Protein AF-A0A2S8FQ54-F1 (afdb_monomer_lite)

Radius of gyration: 28.98 Å; chains: 1; bounding box: 75×58×71 Å

Foldseek 3Di:
DDDDPDPDDDDLVVDVLSVLLVVLVVVLVCCVVCVVVVLVVLLVVQQVVVVVVVVVVCVVCVVDDDDDPDPPPRADSVRRVDDCVVVNVVSVVSNVVSVVVSCVVPPPDDDDPPPPPPPDD

Organism: NCBI:txid124

Structure (mmCIF, N/CA/C/O backbone):
data_AF-A0A2S8FQ54-F1
#
_entry.id   AF-A0A2S8FQ54-F1
#
loop_
_atom_site.group_PDB
_atom_site.id
_atom_site.type_symbol
_atom_site.label_atom_id
_atom_site.label_alt_id
_atom_site.label_comp_id
_atom_site.label_asym_id
_atom_site.label_entity_id
_atom_site.label_seq_id
_atom_site.pdbx_PDB_ins_code
_atom_site.Cartn_x
_atom_site.Cartn_y
_atom_site.Cartn_z
_atom_site.occupancy
_atom_site.B_iso_or_equiv
_atom_site.auth_seq_id
_atom_site.auth_comp_id
_atom_site.auth_asym_id
_atom_site.auth_atom_id
_atom_site.pdbx_PDB_model_num
ATOM 1 N N . MET A 1 1 ? -23.986 24.926 43.288 1.00 46.81 1 MET A N 1
ATOM 2 C CA . MET A 1 1 ? -24.241 24.667 41.857 1.00 46.81 1 MET A CA 1
ATOM 3 C C . MET A 1 1 ? -23.073 23.847 41.333 1.00 46.81 1 MET A C 1
ATOM 5 O O . MET A 1 1 ? -22.022 24.407 41.058 1.00 46.81 1 MET A O 1
ATOM 9 N N . SER A 1 2 ? -23.195 22.523 41.333 1.00 58.00 2 SER A N 1
ATOM 10 C CA . SER A 1 2 ? -22.174 21.608 40.811 1.00 58.00 2 SER A CA 1
ATOM 11 C C . SER A 1 2 ? -22.356 21.503 39.299 1.00 58.00 2 SER A C 1
ATOM 13 O O . SER A 1 2 ? -23.365 20.984 38.832 1.00 58.00 2 SER A O 1
ATOM 15 N N . ALA A 1 3 ? -21.412 22.050 38.535 1.00 65.06 3 ALA A N 1
ATOM 16 C CA . ALA A 1 3 ? -21.377 21.867 37.093 1.00 65.06 3 ALA A CA 1
ATOM 17 C C . ALA A 1 3 ? -21.028 20.401 36.799 1.00 65.06 3 ALA A C 1
ATOM 19 O O . ALA A 1 3 ? -19.928 19.952 37.118 1.00 65.06 3 ALA A O 1
ATOM 20 N N . THR A 1 4 ? -21.968 19.648 36.229 1.00 69.62 4 THR A N 1
ATOM 21 C CA . THR A 1 4 ? -21.691 18.318 35.683 1.00 69.62 4 THR A CA 1
ATOM 22 C C . THR A 1 4 ? -20.692 18.487 34.536 1.00 69.62 4 THR A C 1
ATOM 24 O O . THR A 1 4 ? -21.006 19.215 33.589 1.00 69.62 4 THR A O 1
ATOM 27 N N . PRO A 1 5 ? -19.488 17.889 34.596 1.00 68.75 5 PRO A N 1
ATOM 28 C CA . PRO A 1 5 ? -18.544 17.991 33.495 1.00 68.75 5 PRO A CA 1
ATOM 29 C C . PRO A 1 5 ? -19.176 17.357 32.254 1.00 68.75 5 PRO A C 1
ATOM 31 O O . PRO A 1 5 ? -19.712 16.250 32.314 1.00 68.75 5 PRO A O 1
ATOM 34 N N . ALA A 1 6 ? -19.159 18.091 31.140 1.00 68.69 6 ALA A N 1
ATOM 35 C CA . ALA A 1 6 ? -19.625 17.581 29.859 1.00 68.69 6 ALA A CA 1
ATOM 36 C C . ALA A 1 6 ? -18.873 16.278 29.526 1.00 68.69 6 ALA A C 1
ATOM 38 O O . ALA A 1 6 ? -17.678 16.190 29.830 1.00 68.69 6 ALA A O 1
ATOM 39 N N . PRO A 1 7 ? -19.537 15.275 28.923 1.00 65.88 7 PRO A N 1
ATOM 40 C CA . PRO A 1 7 ? -18.888 14.019 28.576 1.00 65.88 7 PRO A CA 1
ATOM 41 C C . PRO A 1 7 ? -17.690 14.312 27.668 1.00 65.88 7 PRO A C 1
ATOM 43 O O . PRO A 1 7 ? -17.853 14.784 26.541 1.00 65.88 7 PRO A O 1
ATOM 46 N N . GLN A 1 8 ? -16.480 14.082 28.184 1.00 70.88 8 GLN A N 1
ATOM 47 C CA . GLN A 1 8 ? -15.256 14.215 27.406 1.00 70.88 8 GLN A CA 1
ATOM 48 C C . GLN A 1 8 ? -15.247 13.091 26.380 1.00 70.88 8 GLN A C 1
ATOM 50 O O . GLN A 1 8 ? -15.166 11.913 26.717 1.00 70.88 8 GLN A O 1
ATOM 55 N N . GLN A 1 9 ? -15.410 13.465 25.117 1.00 70.38 9 GLN A N 1
ATOM 56 C CA . GLN A 1 9 ? -15.330 12.526 24.016 1.00 70.38 9 GLN A CA 1
ATOM 57 C C . GLN A 1 9 ? -13.860 12.151 23.829 1.00 70.38 9 GLN A C 1
ATOM 59 O O . GLN A 1 9 ? -13.026 13.041 23.663 1.00 70.38 9 GLN A O 1
ATOM 64 N N . GLU A 1 10 ? -13.549 10.856 23.892 1.00 77.31 10 GLU A N 1
ATOM 65 C CA . GLU A 1 10 ? -12.174 10.376 23.741 1.00 77.31 10 GLU A CA 1
ATOM 66 C C . GLU A 1 10 ? -11.562 10.880 22.416 1.00 77.31 10 GLU A C 1
ATOM 68 O O . GLU A 1 10 ? -12.224 10.826 21.366 1.00 77.31 10 GLU A O 1
ATOM 73 N N . PRO A 1 11 ? -10.319 11.397 22.441 1.00 83.00 11 PRO A N 1
ATOM 74 C CA . PRO A 1 11 ? -9.603 11.813 21.244 1.00 83.00 11 PRO A CA 1
ATOM 75 C C . PRO A 1 11 ? -9.504 10.681 20.217 1.00 83.00 11 PRO A C 1
ATOM 77 O O . PRO A 1 11 ? -9.179 9.541 20.538 1.00 83.00 11 PRO A O 1
ATOM 80 N N . ILE A 1 12 ? -9.703 10.999 18.934 1.00 78.88 12 ILE A N 1
ATOM 81 C CA . ILE A 1 12 ? -9.599 10.011 17.843 1.00 78.88 12 ILE A CA 1
ATOM 82 C C . ILE A 1 12 ? -8.208 9.360 17.751 1.00 78.88 12 ILE A C 1
ATOM 84 O O . ILE A 1 12 ? -8.075 8.232 17.279 1.00 78.88 12 ILE A O 1
ATOM 88 N N . THR A 1 13 ? -7.184 10.066 18.229 1.00 87.12 13 THR A N 1
ATOM 89 C CA . THR A 1 13 ? -5.785 9.634 18.253 1.00 87.12 13 THR A CA 1
ATOM 90 C C . THR A 1 13 ? -5.511 8.498 19.235 1.00 87.12 13 THR A C 1
ATOM 92 O O . THR A 1 13 ? -4.490 7.828 19.082 1.00 87.12 13 THR A O 1
ATOM 95 N N . ASP A 1 14 ? -6.414 8.249 20.188 1.00 85.19 14 ASP A N 1
ATOM 96 C CA . ASP A 1 14 ? -6.261 7.188 21.194 1.00 85.19 14 ASP A CA 1
ATOM 97 C C . ASP A 1 14 ? -6.719 5.819 20.660 1.00 85.19 14 ASP A C 1
ATOM 99 O O . ASP A 1 14 ? -6.429 4.773 21.241 1.00 85.19 14 ASP A O 1
ATOM 103 N N . SER A 1 15 ? -7.390 5.792 19.501 1.00 84.25 15 SER A N 1
ATOM 104 C CA . SER A 1 15 ? -7.822 4.554 18.859 1.00 84.25 15 SER A CA 1
ATOM 105 C C . SER A 1 15 ? -6.692 3.932 18.024 1.00 84.25 15 SER A C 1
ATOM 107 O O . SER A 1 15 ? -6.251 4.536 17.041 1.00 84.25 15 SER A O 1
ATOM 109 N N . PRO A 1 16 ? -6.270 2.679 18.286 1.00 88.38 16 PRO A N 1
ATOM 110 C CA . PRO A 1 16 ? -5.274 1.998 17.449 1.00 88.38 16 PRO A CA 1
ATOM 111 C C . PRO A 1 16 ? -5.724 1.833 15.984 1.00 88.38 16 PRO A C 1
ATOM 113 O O . PRO A 1 16 ? -4.902 1.695 15.081 1.00 88.38 16 PRO A O 1
ATOM 116 N N . TRP A 1 17 ? -7.030 1.907 15.717 1.00 86.75 17 TRP A N 1
ATOM 117 C CA . TRP A 1 17 ? -7.615 1.780 14.376 1.00 86.75 17 TRP A CA 1
ATOM 118 C C . TRP A 1 17 ? -7.471 3.042 13.543 1.00 86.75 17 TRP A C 1
ATOM 120 O O . TRP A 1 17 ? -7.346 2.953 12.322 1.00 86.75 17 TRP A O 1
ATOM 130 N N . PHE A 1 18 ? -7.432 4.199 14.206 1.00 86.75 18 PHE A N 1
ATOM 131 C CA . PHE A 1 18 ? -7.077 5.454 13.561 1.00 86.75 18 PHE A CA 1
ATOM 132 C C . PHE A 1 18 ? -5.647 5.383 13.015 1.00 86.75 18 PHE A C 1
ATOM 134 O O . PHE A 1 18 ? -5.421 5.700 11.850 1.00 86.75 18 PHE A O 1
ATOM 141 N N . TRP A 1 19 ? -4.701 4.880 13.813 1.00 89.44 19 TRP A N 1
ATOM 142 C CA . TRP A 1 19 ? -3.310 4.718 13.387 1.00 89.44 19 TRP A CA 1
ATOM 143 C C . TRP A 1 19 ? -3.147 3.689 12.274 1.00 89.44 19 TRP A C 1
ATOM 145 O O . TRP A 1 19 ? -2.445 3.964 11.303 1.00 89.44 19 TRP A O 1
ATOM 155 N N . LEU A 1 20 ? -3.834 2.545 12.365 1.00 88.00 20 LEU A N 1
ATOM 156 C CA . LEU A 1 20 ? -3.846 1.554 11.287 1.00 88.00 20 LEU A CA 1
ATOM 157 C C . LEU A 1 20 ? -4.292 2.186 9.960 1.00 88.00 20 LEU A C 1
ATOM 159 O O . LEU A 1 20 ? -3.615 2.034 8.946 1.00 88.00 20 LEU A O 1
ATOM 163 N N . TYR A 1 21 ? -5.403 2.928 9.982 1.00 84.62 21 TYR A N 1
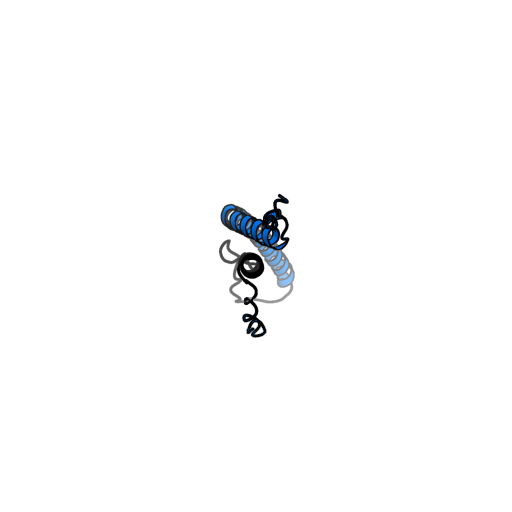ATOM 164 C CA . TYR A 1 21 ? -5.923 3.623 8.809 1.00 84.62 21 TYR A CA 1
ATOM 165 C C . TYR A 1 21 ? -4.948 4.686 8.289 1.00 84.62 21 TYR A C 1
ATOM 167 O O . TYR A 1 21 ? -4.665 4.719 7.090 1.00 84.62 21 TYR A O 1
ATOM 175 N N . LEU A 1 22 ? -4.406 5.526 9.176 1.00 90.50 22 LEU A N 1
ATOM 176 C CA . LEU A 1 22 ? -3.480 6.598 8.816 1.00 90.50 22 LEU A CA 1
ATOM 177 C C . LEU A 1 22 ? -2.227 6.035 8.139 1.00 90.50 22 LEU A C 1
ATOM 179 O O . LEU A 1 22 ? -1.920 6.416 7.012 1.00 90.50 22 LEU A O 1
ATOM 183 N N . PHE A 1 23 ? -1.545 5.082 8.780 1.00 92.50 23 PHE A N 1
ATOM 184 C CA . PHE A 1 23 ? -0.320 4.498 8.237 1.00 92.50 23 PHE A CA 1
ATOM 185 C C . PHE A 1 23 ? -0.569 3.711 6.954 1.00 92.50 23 PHE A C 1
ATOM 187 O O . PHE A 1 23 ? 0.209 3.851 6.011 1.00 92.50 23 PHE A O 1
ATOM 194 N N . ALA A 1 24 ? -1.650 2.929 6.873 1.00 90.56 24 ALA A N 1
ATOM 195 C CA . ALA A 1 24 ? -1.981 2.199 5.653 1.00 90.56 24 ALA A CA 1
ATOM 196 C C . ALA A 1 24 ? -2.283 3.159 4.489 1.00 90.56 24 ALA A C 1
ATOM 198 O O . ALA A 1 24 ? -1.807 2.943 3.376 1.00 90.56 24 ALA A O 1
ATOM 199 N N . THR A 1 25 ? -2.993 4.261 4.750 1.00 87.81 25 THR A N 1
ATOM 200 C CA . THR A 1 25 ? -3.289 5.285 3.736 1.00 87.81 25 THR A CA 1
ATOM 201 C C . THR A 1 25 ? -2.018 6.003 3.291 1.00 87.81 25 THR A C 1
ATOM 203 O O . THR A 1 25 ? -1.777 6.145 2.092 1.00 87.81 25 THR A O 1
ATOM 206 N N . THR A 1 26 ? -1.157 6.412 4.228 1.00 92.38 26 THR A N 1
ATOM 207 C CA . THR A 1 26 ? 0.130 7.039 3.898 1.00 92.38 26 THR A CA 1
ATOM 208 C C . THR A 1 26 ? 1.022 6.093 3.098 1.00 92.38 26 THR A C 1
ATOM 210 O O . THR A 1 26 ? 1.576 6.501 2.079 1.00 92.38 26 THR A O 1
ATOM 213 N N . ALA A 1 27 ? 1.132 4.826 3.503 1.00 88.44 27 ALA A N 1
ATOM 214 C CA . ALA A 1 27 ? 1.902 3.824 2.776 1.00 88.44 27 ALA A CA 1
ATOM 215 C C . ALA A 1 27 ? 1.349 3.598 1.360 1.00 88.44 27 ALA A C 1
ATOM 217 O O . ALA A 1 27 ? 2.128 3.488 0.415 1.00 88.44 27 ALA A O 1
ATOM 218 N N . LEU A 1 28 ? 0.022 3.605 1.190 1.00 87.19 28 LEU A N 1
ATOM 219 C CA . LEU A 1 28 ? -0.625 3.446 -0.112 1.00 87.19 28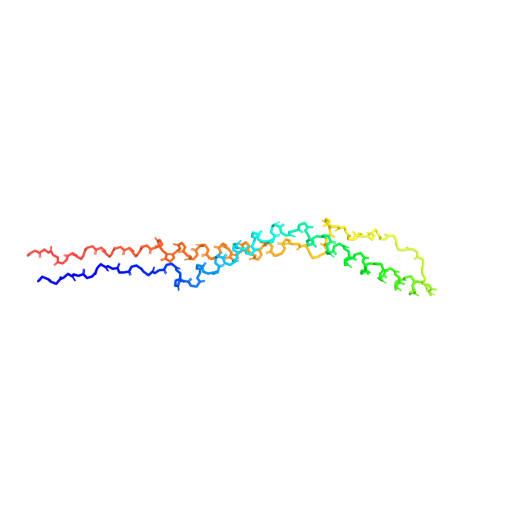 LEU A CA 1
ATOM 220 C C . LEU A 1 28 ? -0.309 4.630 -1.030 1.00 87.19 28 LEU A C 1
ATOM 222 O O . LEU A 1 28 ? 0.050 4.431 -2.189 1.00 87.19 28 LEU A O 1
ATOM 226 N N . ILE A 1 29 ? -0.378 5.854 -0.503 1.00 89.25 29 ILE A N 1
ATOM 227 C CA . ILE A 1 29 ? -0.024 7.071 -1.244 1.00 89.25 29 ILE A CA 1
ATOM 228 C C . ILE A 1 29 ? 1.445 7.027 -1.666 1.00 89.25 29 ILE A C 1
ATOM 230 O O . ILE A 1 29 ? 1.751 7.234 -2.839 1.00 89.25 29 ILE A O 1
ATOM 234 N N . LEU A 1 30 ? 2.354 6.723 -0.734 1.00 88.44 30 LEU A N 1
ATOM 235 C CA . LEU A 1 30 ? 3.780 6.619 -1.040 1.00 88.44 30 LEU A CA 1
ATOM 236 C C . LEU A 1 30 ? 4.031 5.552 -2.108 1.00 88.44 30 LEU A C 1
ATOM 238 O O . LEU A 1 30 ? 4.760 5.809 -3.059 1.00 88.44 30 LEU A O 1
ATOM 242 N N . LEU A 1 31 ? 3.386 4.392 -2.009 1.00 84.94 31 LEU A N 1
ATOM 243 C CA . LEU A 1 31 ? 3.520 3.336 -3.004 1.00 84.94 31 LEU A CA 1
ATOM 244 C C . LEU A 1 31 ? 3.091 3.800 -4.401 1.00 84.94 31 LEU A C 1
ATOM 246 O O . LEU A 1 31 ? 3.802 3.546 -5.367 1.00 84.94 31 LEU A O 1
ATOM 250 N N . VAL A 1 32 ? 1.964 4.508 -4.514 1.00 85.44 32 VAL A N 1
ATOM 251 C CA . VAL A 1 32 ? 1.489 5.059 -5.794 1.00 85.44 32 VAL A CA 1
ATOM 252 C C . VAL A 1 32 ? 2.477 6.083 -6.355 1.00 85.44 32 VAL A C 1
ATOM 254 O O . VAL A 1 32 ? 2.820 6.011 -7.534 1.00 85.44 32 VAL A O 1
ATOM 257 N N . VAL A 1 33 ? 2.973 6.998 -5.520 1.00 87.38 33 VAL A N 1
ATOM 258 C CA . VAL A 1 33 ? 3.918 8.047 -5.936 1.00 87.38 33 VAL A CA 1
ATOM 259 C C . VAL A 1 33 ? 5.267 7.457 -6.356 1.00 87.38 33 VAL A C 1
ATOM 261 O O . VAL A 1 33 ? 5.845 7.871 -7.360 1.00 87.38 33 VAL A O 1
ATOM 264 N N . PHE A 1 34 ? 5.777 6.479 -5.609 1.00 82.38 34 PHE A N 1
ATOM 265 C CA . PHE A 1 34 ? 7.089 5.882 -5.858 1.00 82.38 34 PHE A CA 1
ATOM 266 C C . PHE A 1 34 ? 7.063 4.706 -6.840 1.00 82.38 34 PHE A C 1
ATOM 268 O O . PHE A 1 34 ? 8.140 4.250 -7.229 1.00 82.38 34 PHE A O 1
ATOM 275 N N . ARG A 1 35 ? 5.884 4.260 -7.297 1.00 76.31 35 ARG A N 1
ATOM 276 C CA . ARG A 1 35 ? 5.712 3.122 -8.216 1.00 76.31 35 ARG A CA 1
ATOM 277 C C . ARG A 1 35 ? 6.675 3.171 -9.404 1.00 76.31 35 ARG A C 1
ATOM 279 O O . ARG A 1 35 ? 7.478 2.264 -9.577 1.00 76.31 35 ARG A O 1
ATOM 286 N N . SER A 1 36 ? 6.683 4.284 -10.143 1.00 70.62 36 SER A N 1
ATOM 287 C C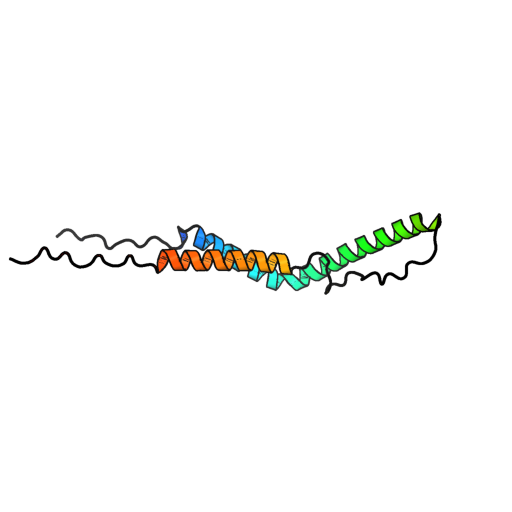A . SER A 1 36 ? 7.521 4.450 -11.344 1.00 70.62 36 SER A CA 1
ATOM 288 C C . SER A 1 36 ? 9.018 4.250 -11.067 1.00 70.62 36 SER A C 1
ATOM 290 O O . SER A 1 36 ? 9.740 3.696 -11.892 1.00 70.62 36 SER A O 1
ATOM 292 N N . LYS A 1 37 ? 9.500 4.653 -9.885 1.00 73.88 37 LYS A N 1
ATOM 293 C CA . LYS A 1 37 ? 10.910 4.502 -9.503 1.00 73.88 37 LYS A CA 1
ATOM 294 C C . LYS A 1 37 ? 11.250 3.065 -9.098 1.00 73.88 37 LYS A C 1
ATOM 296 O O . LYS A 1 37 ? 12.401 2.650 -9.246 1.00 73.88 37 LYS A O 1
ATOM 301 N N . LEU A 1 38 ? 10.281 2.336 -8.551 1.00 70.31 38 LEU A N 1
ATOM 302 C CA . LEU A 1 38 ? 10.459 0.959 -8.099 1.00 70.31 38 LEU A CA 1
ATOM 303 C C . LEU A 1 38 ? 10.354 -0.033 -9.268 1.00 70.31 38 LEU A C 1
ATOM 305 O O . LEU A 1 38 ? 11.149 -0.970 -9.312 1.00 70.31 38 LEU A O 1
ATOM 309 N N . ASP A 1 39 ? 9.493 0.240 -10.252 1.00 68.50 39 ASP A N 1
ATOM 310 C CA . ASP A 1 39 ? 9.347 -0.563 -11.479 1.00 68.50 39 ASP A CA 1
ATOM 311 C C . ASP A 1 39 ? 10.666 -0.659 -12.260 1.00 68.50 39 ASP A C 1
ATOM 313 O O . ASP A 1 39 ? 11.098 -1.747 -12.639 1.00 68.50 39 ASP A O 1
ATOM 317 N N . ILE A 1 40 ? 11.375 0.465 -12.419 1.00 70.69 40 ILE A N 1
ATOM 318 C CA . ILE A 1 40 ? 12.675 0.506 -13.114 1.00 70.69 40 ILE A CA 1
ATOM 319 C C . ILE A 1 40 ? 13.703 -0.397 -12.416 1.00 70.69 40 ILE A C 1
ATOM 321 O O . ILE A 1 40 ? 14.506 -1.061 -13.070 1.00 70.69 40 ILE A O 1
ATOM 325 N N . ARG A 1 41 ? 13.687 -0.433 -11.078 1.00 68.12 41 ARG A N 1
ATOM 326 C CA . ARG A 1 41 ? 14.644 -1.231 -10.299 1.00 68.12 41 ARG A CA 1
ATOM 327 C C . ARG A 1 41 ? 14.307 -2.715 -10.318 1.00 68.12 41 ARG A C 1
ATOM 329 O O . ARG A 1 41 ? 15.225 -3.522 -10.405 1.00 68.12 41 ARG A O 1
ATOM 336 N N . GLN A 1 42 ? 13.028 -3.073 -10.240 1.00 69.81 42 GLN A N 1
ATOM 337 C CA . GLN A 1 42 ? 12.611 -4.472 -10.329 1.00 69.81 42 GLN A CA 1
ATOM 338 C C . GLN A 1 42 ? 12.886 -5.052 -11.717 1.00 69.81 42 GLN A C 1
ATOM 340 O O . GLN A 1 42 ? 13.412 -6.157 -11.806 1.00 69.81 42 GLN A O 1
ATOM 345 N N . ALA A 1 43 ? 12.649 -4.281 -12.782 1.00 71.94 43 ALA A N 1
ATOM 346 C CA . ALA A 1 43 ? 12.942 -4.716 -14.144 1.00 71.94 43 ALA A CA 1
ATOM 347 C C . ALA A 1 43 ? 14.436 -5.014 -14.366 1.00 71.94 43 ALA A C 1
ATOM 349 O O . ALA A 1 43 ? 14.780 -6.012 -14.995 1.00 71.94 43 ALA A O 1
ATOM 350 N N . GLU A 1 44 ? 15.332 -4.185 -13.822 1.00 73.81 44 GLU A N 1
ATOM 351 C CA . GLU A 1 44 ? 16.777 -4.422 -13.926 1.00 73.81 44 GLU A CA 1
ATOM 352 C C . GLU A 1 44 ? 17.207 -5.684 -13.160 1.00 73.81 44 GLU A C 1
ATOM 354 O O . GLU A 1 44 ? 18.001 -6.477 -13.665 1.00 73.81 44 GLU A O 1
ATOM 359 N N . ILE A 1 45 ? 16.646 -5.909 -11.967 1.00 73.38 45 ILE A N 1
ATOM 360 C CA . ILE A 1 45 ? 16.932 -7.101 -11.157 1.00 73.38 45 ILE A CA 1
ATOM 361 C C . ILE A 1 45 ? 16.444 -8.366 -11.874 1.00 73.38 45 ILE A C 1
ATOM 363 O O . ILE A 1 45 ? 17.223 -9.303 -12.053 1.00 73.38 45 ILE A O 1
ATOM 367 N N . GLU A 1 46 ? 15.191 -8.397 -12.332 1.00 71.62 46 GLU A N 1
ATOM 368 C CA . GLU A 1 46 ? 14.633 -9.571 -13.016 1.00 71.62 46 GLU A CA 1
ATOM 369 C C . GLU A 1 46 ? 15.368 -9.873 -14.331 1.00 71.62 46 GLU A C 1
ATOM 371 O O . GLU A 1 46 ? 15.662 -11.036 -14.614 1.00 71.62 46 GLU A O 1
ATOM 376 N N . ARG A 1 47 ? 15.782 -8.842 -15.081 1.00 73.38 47 ARG A N 1
ATOM 377 C CA . ARG A 1 47 ? 16.600 -9.011 -16.291 1.00 73.38 47 ARG A CA 1
ATOM 378 C C . ARG A 1 47 ? 17.953 -9.660 -15.994 1.00 73.38 47 ARG A C 1
ATOM 380 O O . ARG A 1 47 ? 18.391 -10.540 -16.737 1.00 73.38 47 ARG A O 1
ATOM 387 N N . GLN A 1 48 ? 18.624 -9.242 -14.922 1.00 76.31 48 GLN A N 1
ATOM 388 C CA . GLN A 1 48 ? 19.904 -9.829 -14.517 1.00 76.31 48 GLN A CA 1
ATOM 389 C C . GLN A 1 48 ? 19.749 -11.276 -14.039 1.00 76.31 48 GLN A C 1
ATOM 391 O O . GLN A 1 48 ? 20.617 -12.104 -14.321 1.00 76.31 48 GLN A O 1
ATOM 396 N N . HIS A 1 49 ? 18.653 -11.598 -13.348 1.00 75.31 49 HIS A N 1
ATOM 397 C CA . HIS A 1 49 ? 18.344 -12.970 -12.952 1.00 75.31 49 HIS A CA 1
ATOM 398 C C . HIS A 1 49 ? 18.078 -13.866 -14.167 1.00 75.31 49 HIS A C 1
ATOM 400 O O . HIS A 1 49 ? 18.713 -14.913 -14.286 1.00 75.31 49 HIS A O 1
ATOM 406 N N . GLN A 1 50 ? 17.251 -13.421 -15.116 1.00 75.69 50 GLN A N 1
ATOM 407 C CA . GLN A 1 50 ? 16.967 -14.173 -16.344 1.00 75.69 50 GLN A CA 1
ATOM 408 C C . GLN A 1 50 ? 18.219 -14.395 -17.196 1.00 75.69 50 GLN A C 1
ATOM 410 O O . GLN A 1 50 ? 18.435 -15.491 -17.708 1.00 75.69 50 GLN A O 1
ATOM 415 N N . ALA A 1 51 ? 19.103 -13.398 -17.300 1.00 77.94 51 ALA A N 1
ATOM 416 C CA . ALA A 1 51 ? 20.375 -13.564 -18.003 1.00 77.94 51 ALA A CA 1
ATOM 417 C C . ALA A 1 51 ? 21.264 -14.656 -17.373 1.00 77.94 51 ALA A C 1
ATOM 419 O O . ALA A 1 51 ? 21.957 -15.376 -18.092 1.00 77.94 51 ALA A O 1
ATOM 420 N N . ARG A 1 52 ? 21.239 -14.801 -16.040 1.00 77.25 52 ARG A N 1
ATOM 421 C CA . ARG A 1 52 ? 21.984 -15.853 -15.329 1.00 77.25 52 ARG A CA 1
ATOM 422 C C . ARG A 1 52 ? 21.358 -17.230 -15.521 1.00 77.25 52 ARG A C 1
ATOM 424 O O . ARG A 1 52 ? 22.108 -18.172 -15.743 1.00 77.25 52 ARG A O 1
ATOM 431 N N . GLU A 1 53 ? 20.030 -17.333 -15.487 1.00 75.88 53 GLU A N 1
ATOM 432 C CA . GLU A 1 53 ? 19.319 -18.590 -15.766 1.00 75.88 53 GLU A CA 1
ATOM 433 C C . GLU A 1 53 ? 19.578 -19.085 -17.192 1.00 75.88 53 GLU A C 1
ATOM 435 O O . GLU A 1 53 ? 19.856 -20.264 -17.398 1.00 75.88 53 GLU A O 1
ATOM 440 N N . LEU A 1 54 ? 19.572 -18.185 -18.180 1.00 73.62 54 LEU A N 1
ATOM 441 C CA . LEU A 1 54 ? 19.912 -18.534 -19.561 1.00 73.62 54 LEU A CA 1
ATOM 442 C C . LEU A 1 54 ? 21.373 -18.969 -19.701 1.00 73.62 54 LEU A C 1
ATOM 444 O O . LEU A 1 54 ? 21.664 -19.919 -20.427 1.00 73.62 54 LEU A O 1
ATOM 448 N N . ALA A 1 55 ? 22.301 -18.313 -19.000 1.00 74.38 55 ALA A N 1
ATOM 449 C CA . ALA A 1 55 ? 23.709 -18.700 -19.011 1.00 74.38 55 ALA A CA 1
ATOM 450 C C . ALA A 1 55 ? 23.940 -20.070 -18.347 1.00 74.38 55 ALA A C 1
ATOM 452 O O . ALA A 1 55 ? 24.717 -20.868 -18.872 1.00 74.38 55 ALA A O 1
ATOM 453 N N . SER A 1 56 ? 23.249 -20.376 -17.242 1.00 71.00 56 SER A N 1
ATOM 454 C CA . SER A 1 56 ? 23.323 -21.700 -16.610 1.00 71.00 56 SER A CA 1
ATOM 455 C C . SER A 1 56 ? 22.670 -22.783 -17.466 1.00 71.00 56 SER A C 1
ATOM 457 O O . SER A 1 56 ? 23.260 -23.845 -17.632 1.00 71.00 56 SER A O 1
ATOM 459 N N . GLN A 1 57 ? 21.522 -22.500 -18.091 1.00 66.00 57 GLN A N 1
ATOM 460 C CA . GLN A 1 57 ? 20.884 -23.431 -19.026 1.00 66.00 57 GLN A CA 1
ATOM 461 C C . GLN A 1 57 ? 21.753 -23.668 -20.265 1.00 66.00 57 GLN A C 1
ATOM 463 O O . GLN A 1 57 ? 21.854 -24.795 -20.723 1.00 66.00 57 GLN A O 1
ATOM 468 N N . THR A 1 58 ? 22.444 -22.650 -20.788 1.00 60.88 58 THR A N 1
ATOM 469 C CA . THR A 1 58 ? 23.366 -22.825 -21.927 1.00 60.88 58 THR A CA 1
ATOM 470 C C . THR A 1 58 ? 24.572 -23.699 -21.557 1.00 60.88 58 THR A C 1
ATOM 472 O O . THR A 1 58 ? 25.055 -24.462 -22.391 1.00 60.88 58 THR A O 1
ATOM 475 N N . LEU A 1 59 ? 25.047 -23.623 -20.308 1.00 59.94 59 LEU A N 1
ATOM 476 C CA . LEU A 1 59 ? 26.116 -24.489 -19.801 1.00 59.94 59 LEU A CA 1
ATOM 477 C C . LEU A 1 59 ? 25.645 -25.933 -19.562 1.00 59.94 59 LEU A C 1
ATOM 479 O O . LEU A 1 59 ? 26.418 -26.852 -19.810 1.00 59.94 59 LEU A O 1
ATOM 483 N N . GLU A 1 60 ? 24.398 -26.145 -19.129 1.00 55.50 60 GLU A N 1
ATOM 484 C CA . GLU A 1 60 ? 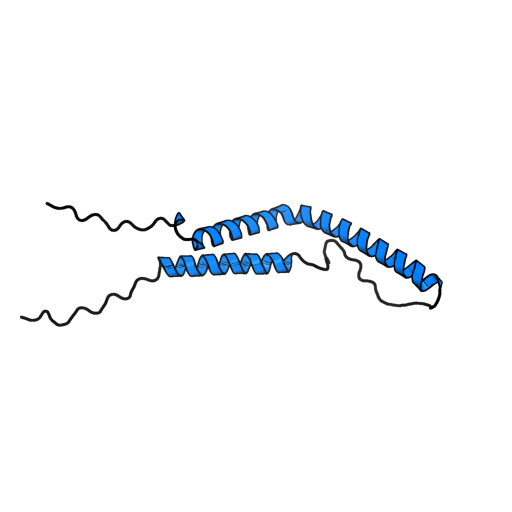23.818 -27.488 -18.948 1.00 55.50 60 GLU A CA 1
ATOM 485 C C . GLU A 1 60 ? 23.400 -28.145 -20.281 1.00 55.50 60 GLU A C 1
ATOM 487 O O . GLU A 1 60 ? 23.658 -29.327 -20.498 1.00 55.50 60 GLU A O 1
ATOM 492 N N . VAL A 1 61 ? 22.825 -27.379 -21.216 1.00 55.12 61 VAL A N 1
ATOM 493 C CA . VAL A 1 61 ? 22.394 -27.839 -22.557 1.00 55.12 61 VAL A CA 1
ATOM 494 C C . VAL A 1 61 ? 23.583 -28.059 -23.502 1.00 55.12 61 VAL A C 1
ATOM 496 O O . VAL A 1 61 ? 23.483 -28.806 -24.473 1.00 55.12 61 VAL A O 1
ATOM 499 N N . GLY A 1 62 ? 24.749 -27.486 -23.190 1.00 49.50 62 GLY A N 1
ATOM 500 C CA . GLY A 1 62 ? 26.008 -27.769 -23.883 1.00 49.50 62 GLY A CA 1
ATOM 501 C C . GLY A 1 62 ? 26.495 -29.217 -23.755 1.00 49.50 62 GLY A C 1
ATOM 502 O O . GLY A 1 62 ? 27.476 -29.565 -24.414 1.00 49.50 62 GLY A O 1
ATOM 503 N N . GLN A 1 63 ? 25.830 -30.053 -22.945 1.00 51.12 63 GLN A N 1
ATOM 504 C CA . GLN A 1 63 ? 26.197 -31.454 -22.781 1.00 51.12 63 GLN A CA 1
ATOM 505 C C . GLN A 1 63 ? 25.191 -32.451 -23.374 1.00 51.12 63 GLN A C 1
ATOM 507 O O . GLN A 1 63 ? 25.664 -33.463 -23.865 1.00 51.12 63 GLN A O 1
ATOM 512 N N . ASP A 1 64 ? 23.880 -32.167 -23.445 1.00 48.75 64 ASP A N 1
ATOM 513 C CA . ASP A 1 64 ? 22.890 -33.016 -24.137 1.00 48.75 64 ASP A CA 1
ATOM 514 C C . ASP A 1 64 ? 21.557 -32.258 -24.413 1.00 48.75 64 ASP A C 1
ATOM 516 O O . ASP A 1 64 ? 20.973 -31.688 -23.497 1.00 48.75 64 ASP A O 1
ATOM 520 N N . ALA A 1 65 ? 21.034 -32.357 -25.650 1.00 43.31 65 ALA A N 1
ATOM 521 C CA . ALA A 1 65 ? 19.659 -32.057 -26.132 1.00 43.31 65 ALA A CA 1
ATOM 522 C C . ALA A 1 65 ? 19.358 -30.736 -26.900 1.00 43.31 65 ALA A C 1
ATOM 524 O O . ALA A 1 65 ? 19.733 -29.631 -26.531 1.00 43.31 65 ALA A O 1
ATOM 525 N N . ALA A 1 66 ? 18.607 -30.893 -28.001 1.00 45.50 66 ALA A N 1
ATOM 526 C CA . ALA A 1 66 ? 18.078 -29.855 -28.897 1.00 45.50 66 ALA A CA 1
ATOM 527 C C . ALA A 1 66 ? 16.615 -29.447 -28.540 1.00 45.50 66 ALA A C 1
ATOM 529 O O . ALA A 1 66 ? 16.056 -29.963 -27.576 1.00 45.50 66 ALA A O 1
ATOM 530 N N . PRO A 1 67 ? 15.974 -28.573 -29.345 1.00 53.97 67 PRO A N 1
ATOM 531 C CA . PRO A 1 67 ? 15.469 -27.247 -28.982 1.00 53.97 67 PRO A CA 1
ATOM 532 C C . PRO A 1 67 ? 14.140 -27.253 -28.195 1.00 53.97 67 PRO A C 1
ATOM 534 O O . PRO A 1 67 ? 13.174 -27.909 -28.579 1.00 53.97 67 PRO A O 1
ATOM 537 N N . SER A 1 68 ? 14.052 -26.439 -27.143 1.00 46.09 68 SER A N 1
ATOM 538 C CA . SER A 1 68 ? 12.801 -26.196 -26.413 1.00 46.09 68 SER A CA 1
ATOM 539 C C . SER A 1 68 ? 12.105 -24.942 -26.953 1.00 46.09 68 SER A C 1
ATOM 541 O O . SER A 1 68 ? 12.449 -23.828 -26.561 1.00 46.09 68 SER A O 1
ATOM 543 N N . ASP A 1 69 ? 11.108 -25.127 -27.823 1.00 44.56 69 ASP A N 1
ATOM 544 C CA . ASP A 1 69 ? 10.111 -24.126 -28.255 1.00 44.56 69 ASP A CA 1
ATOM 545 C C . ASP A 1 69 ? 9.173 -23.717 -27.093 1.00 44.56 69 ASP A C 1
ATOM 547 O O . ASP A 1 69 ? 7.953 -23.872 -27.146 1.00 44.56 69 ASP A O 1
ATOM 551 N N . SER A 1 70 ? 9.731 -23.194 -26.004 1.00 47.47 70 SER A N 1
ATOM 552 C CA . SER A 1 70 ? 8.954 -22.470 -24.996 1.00 47.47 70 SER A CA 1
ATOM 553 C C . SER A 1 70 ? 9.175 -20.982 -25.236 1.00 47.47 70 SER A C 1
ATOM 555 O O . SER A 1 70 ? 10.322 -20.540 -25.130 1.00 47.47 70 SER A O 1
ATOM 557 N N . PRO A 1 71 ? 8.138 -20.178 -25.546 1.00 45.94 71 PRO A N 1
ATOM 558 C CA . PRO A 1 71 ? 8.284 -18.732 -25.578 1.00 45.94 71 PRO A CA 1
ATOM 559 C C . PRO A 1 71 ? 8.575 -18.270 -24.148 1.00 45.94 71 PRO A C 1
ATOM 561 O O . PRO A 1 71 ? 7.670 -18.051 -23.341 1.00 45.94 71 PRO A O 1
ATOM 564 N N . LEU A 1 72 ? 9.866 -18.196 -23.821 1.00 50.97 72 LEU A N 1
ATOM 565 C CA . LEU A 1 72 ? 10.394 -17.658 -22.578 1.00 50.97 72 LEU A CA 1
ATOM 566 C C . LEU A 1 72 ? 9.843 -16.244 -22.446 1.00 50.97 72 LEU A C 1
ATOM 568 O O . LEU A 1 72 ? 10.261 -15.317 -23.138 1.00 50.97 72 LEU A O 1
ATOM 572 N N . THR A 1 73 ? 8.825 -16.113 -21.605 1.00 49.09 73 THR A N 1
ATOM 573 C CA . THR A 1 73 ? 8.169 -14.842 -21.337 1.00 49.09 73 THR A CA 1
ATOM 574 C C . THR A 1 73 ? 9.133 -14.036 -20.480 1.00 49.09 73 THR A C 1
ATOM 576 O O . THR A 1 73 ? 9.181 -14.190 -19.265 1.00 49.09 73 THR A O 1
ATOM 579 N N . VAL A 1 74 ? 9.977 -13.251 -21.147 1.00 52.97 74 VAL A N 1
ATOM 580 C CA . VAL A 1 74 ? 10.943 -12.345 -20.523 1.00 52.97 74 VAL A CA 1
ATOM 581 C C . VAL A 1 74 ? 10.181 -11.366 -19.633 1.00 52.97 74 VAL A C 1
ATOM 583 O O . VAL A 1 74 ? 9.162 -10.806 -20.049 1.00 52.97 74 VAL A O 1
ATOM 586 N N . SER A 1 75 ? 10.675 -11.151 -18.415 1.00 46.31 75 SER A N 1
ATOM 587 C CA . SER A 1 75 ? 10.069 -10.183 -17.501 1.00 46.31 75 SER A CA 1
ATOM 588 C C . SER A 1 75 ? 10.302 -8.784 -18.048 1.00 46.31 75 SER A C 1
ATOM 590 O O . SER A 1 75 ? 11.438 -8.319 -18.151 1.00 46.31 75 SER A O 1
ATOM 592 N N . THR A 1 76 ? 9.228 -8.098 -18.411 1.00 52.91 76 THR A N 1
ATOM 593 C CA . THR A 1 76 ? 9.257 -6.674 -18.749 1.00 52.91 76 THR A CA 1
ATOM 594 C C . THR A 1 76 ? 8.861 -5.856 -17.513 1.00 52.91 76 THR A C 1
ATOM 596 O O . THR A 1 76 ? 8.249 -6.401 -16.595 1.00 52.91 76 THR A O 1
ATOM 599 N N . PRO A 1 77 ? 9.149 -4.540 -17.456 1.00 50.41 77 PRO A N 1
ATOM 600 C CA . PRO A 1 77 ? 8.657 -3.660 -16.382 1.00 50.41 77 PRO A CA 1
ATOM 601 C C . PRO A 1 77 ? 7.135 -3.744 -16.161 1.00 50.41 77 PRO A C 1
ATOM 603 O O . PRO A 1 77 ? 6.636 -3.422 -15.088 1.00 50.41 77 PRO A O 1
ATOM 606 N N . GLU A 1 78 ? 6.407 -4.190 -17.185 1.00 51.19 78 GLU A N 1
ATOM 607 C CA . GLU A 1 78 ? 4.958 -4.379 -17.209 1.00 51.19 78 GLU A CA 1
ATOM 608 C C . GLU A 1 78 ? 4.520 -5.800 -16.798 1.00 51.19 78 GLU A C 1
ATOM 610 O O . GLU A 1 78 ? 3.340 -6.011 -16.525 1.00 51.19 78 GLU A O 1
ATOM 615 N N . ASN A 1 79 ? 5.446 -6.763 -16.732 1.00 53.94 79 ASN A N 1
ATOM 616 C CA . ASN A 1 79 ? 5.194 -8.179 -16.455 1.00 53.94 79 ASN A CA 1
ATOM 617 C C . ASN A 1 79 ? 6.217 -8.745 -15.453 1.00 53.94 79 ASN A C 1
ATOM 619 O O . ASN A 1 79 ? 6.955 -9.686 -15.743 1.00 53.94 79 ASN A O 1
ATOM 623 N N . THR A 1 80 ? 6.278 -8.115 -14.282 1.00 56.69 80 THR A N 1
ATOM 624 C CA . THR A 1 80 ? 7.053 -8.565 -13.119 1.00 56.69 80 THR A CA 1
ATOM 625 C C . THR A 1 80 ? 6.356 -9.763 -12.466 1.00 56.69 80 THR A C 1
ATOM 627 O O . THR A 1 80 ? 5.148 -9.732 -12.212 1.00 56.69 80 THR A O 1
ATOM 630 N N . LEU A 1 81 ? 7.114 -10.826 -12.178 1.00 54.31 81 LEU A N 1
ATOM 631 C CA . LEU A 1 81 ? 6.594 -12.117 -11.683 1.00 54.31 81 LEU A CA 1
ATOM 632 C C . LEU A 1 81 ? 5.958 -11.989 -10.282 1.00 54.31 81 LEU A C 1
ATOM 634 O O . LEU A 1 81 ? 5.020 -12.710 -9.938 1.00 54.31 81 LEU A O 1
ATOM 638 N N . ILE A 1 82 ? 6.425 -11.013 -9.495 1.00 60.38 82 ILE A N 1
ATOM 639 C CA . ILE A 1 82 ? 5.814 -10.549 -8.244 1.00 60.38 82 ILE A CA 1
ATOM 640 C C . ILE A 1 82 ? 5.280 -9.134 -8.471 1.00 60.38 82 ILE A C 1
ATOM 642 O O . ILE A 1 82 ? 5.938 -8.125 -8.233 1.00 60.38 82 ILE A O 1
ATOM 646 N N . GLY A 1 83 ? 4.054 -9.067 -8.987 1.00 64.06 83 GLY A N 1
ATOM 647 C CA . GLY A 1 83 ? 3.392 -7.801 -9.270 1.00 64.06 83 GLY A CA 1
ATOM 648 C C . GLY A 1 83 ? 3.057 -7.015 -7.998 1.00 64.06 83 GLY A C 1
ATOM 649 O O . GLY A 1 83 ? 2.634 -7.567 -6.979 1.00 64.06 83 GLY A O 1
ATOM 650 N N . TRP A 1 84 ? 3.142 -5.687 -8.088 1.00 69.12 84 TRP A N 1
ATOM 651 C CA . TRP A 1 84 ? 2.709 -4.742 -7.046 1.00 69.12 84 TRP A CA 1
ATOM 652 C C . TRP A 1 84 ? 1.251 -4.911 -6.597 1.00 69.12 84 TRP A C 1
ATOM 654 O O . TRP A 1 84 ? 0.860 -4.395 -5.548 1.00 69.12 84 TRP A O 1
ATOM 664 N N . SER A 1 85 ? 0.446 -5.640 -7.375 1.00 73.88 85 SER A N 1
ATOM 665 C CA . SER A 1 85 ? -0.958 -5.957 -7.109 1.00 73.88 85 SER A CA 1
ATOM 666 C C . SER A 1 85 ? -1.181 -6.530 -5.709 1.00 73.88 85 SER A C 1
ATOM 668 O O . SER A 1 85 ? -2.093 -6.079 -5.020 1.00 73.88 85 SER A O 1
ATOM 670 N N . TYR A 1 86 ? -0.331 -7.446 -5.239 1.00 80.69 86 TYR A N 1
ATOM 671 C CA . TYR A 1 86 ? -0.473 -8.042 -3.906 1.00 80.69 86 TYR A CA 1
ATOM 672 C C . TYR A 1 86 ? -0.344 -7.006 -2.787 1.00 80.69 86 TYR A C 1
ATOM 674 O O . TYR A 1 86 ? -1.144 -6.996 -1.851 1.00 80.69 86 TYR A O 1
ATOM 682 N N . ILE A 1 87 ? 0.619 -6.089 -2.905 1.00 81.62 87 ILE A N 1
ATOM 683 C CA . ILE A 1 87 ? 0.813 -5.010 -1.932 1.00 81.62 87 ILE A CA 1
ATOM 684 C C . ILE A 1 87 ? -0.392 -4.063 -1.952 1.00 81.62 87 ILE A C 1
ATOM 686 O O . ILE A 1 87 ? -0.885 -3.695 -0.886 1.00 81.62 87 ILE A O 1
ATOM 690 N N . TYR A 1 88 ? -0.917 -3.718 -3.133 1.00 81.81 88 TYR A N 1
ATOM 691 C CA . TYR A 1 88 ? -2.137 -2.909 -3.239 1.00 81.81 88 TYR A CA 1
ATOM 692 C C . TYR A 1 88 ? -3.343 -3.578 -2.576 1.00 81.81 88 TYR A C 1
ATOM 694 O O . TYR A 1 88 ? -4.085 -2.908 -1.860 1.00 81.81 88 TYR A O 1
ATOM 702 N N . VAL A 1 89 ? -3.526 -4.888 -2.768 1.00 86.38 89 VAL A N 1
ATOM 703 C CA . VAL A 1 89 ? -4.621 -5.649 -2.147 1.00 86.38 89 VAL A CA 1
ATOM 704 C C . VAL A 1 89 ? -4.490 -5.642 -0.626 1.00 86.38 89 VAL A C 1
ATOM 706 O O . VAL A 1 89 ? -5.459 -5.335 0.067 1.00 86.38 89 VAL A O 1
ATOM 709 N N . VAL A 1 90 ? -3.297 -5.922 -0.096 1.00 87.31 90 VAL A N 1
ATOM 710 C CA . VAL A 1 90 ? -3.066 -5.949 1.355 1.00 87.31 90 VAL A CA 1
ATOM 711 C C . VAL A 1 90 ? -3.261 -4.563 1.969 1.00 87.31 90 VAL A C 1
ATOM 713 O O . VAL A 1 90 ? -3.990 -4.434 2.952 1.00 87.31 90 VAL A O 1
ATOM 716 N N . LEU A 1 91 ? -2.672 -3.510 1.391 1.00 86.81 91 LEU A N 1
ATOM 717 C CA . LEU A 1 91 ? -2.858 -2.151 1.908 1.00 86.81 91 LEU A CA 1
ATOM 718 C C . LEU A 1 91 ? -4.312 -1.694 1.788 1.00 86.81 91 LEU A C 1
ATOM 720 O O . LEU A 1 91 ? -4.842 -1.122 2.737 1.00 86.81 91 LEU A O 1
ATOM 724 N N . GLY A 1 92 ? -4.974 -1.976 0.665 1.00 87.69 92 GLY A N 1
ATOM 725 C CA . GLY A 1 92 ? -6.392 -1.672 0.475 1.00 87.69 92 GLY A CA 1
ATOM 726 C C . GLY A 1 92 ? -7.275 -2.367 1.513 1.00 87.69 92 GLY A C 1
ATOM 727 O O . GLY A 1 92 ? -8.190 -1.747 2.062 1.00 87.69 92 GLY A O 1
ATOM 728 N N . LEU A 1 93 ? -6.964 -3.622 1.851 1.00 91.12 93 LEU A N 1
ATOM 729 C CA . LEU A 1 93 ? -7.642 -4.363 2.912 1.00 91.12 93 LEU A CA 1
ATOM 730 C C . LEU A 1 93 ? -7.420 -3.703 4.281 1.00 91.12 93 LEU A C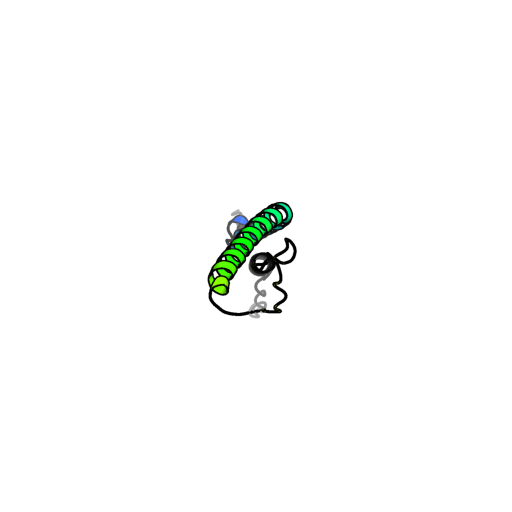 1
ATOM 732 O O . LEU A 1 93 ? -8.387 -3.474 5.003 1.00 91.12 93 LEU A O 1
ATOM 736 N N . LEU A 1 94 ? -6.181 -3.336 4.625 1.00 90.19 94 LEU A N 1
ATOM 737 C CA . LEU A 1 94 ? -5.871 -2.663 5.894 1.00 90.19 94 LEU A CA 1
ATOM 738 C C . LEU A 1 94 ? -6.569 -1.302 6.020 1.00 90.19 94 LEU A C 1
ATOM 740 O O . LEU A 1 94 ? -7.142 -1.009 7.071 1.00 90.19 94 LEU A O 1
ATOM 744 N N . VAL A 1 95 ? -6.579 -0.503 4.947 1.00 90.75 95 VAL A N 1
ATOM 745 C CA . VAL A 1 95 ? -7.322 0.766 4.883 1.00 90.75 95 VAL A CA 1
ATOM 746 C C . VAL A 1 95 ? -8.813 0.516 5.106 1.00 90.75 95 VAL A C 1
ATOM 748 O O . VAL A 1 95 ? -9.425 1.178 5.944 1.00 90.75 95 VAL A O 1
ATOM 751 N N . SER A 1 96 ? -9.391 -0.473 4.420 1.00 89.19 96 SER A N 1
ATOM 752 C CA . SER A 1 96 ? -10.815 -0.809 4.532 1.00 89.19 96 SER A CA 1
ATOM 753 C C . SER A 1 96 ? -11.187 -1.266 5.945 1.00 89.19 96 SER A C 1
ATOM 755 O O . SER A 1 96 ? -12.163 -0.781 6.511 1.00 89.19 96 SER A O 1
ATOM 757 N N . VAL A 1 97 ? -10.392 -2.151 6.554 1.00 89.69 97 VAL A N 1
ATOM 758 C CA . VAL A 1 97 ? -10.608 -2.643 7.926 1.00 89.69 97 VAL A CA 1
ATOM 759 C C . VAL A 1 97 ? -10.487 -1.506 8.943 1.00 89.69 97 VAL A C 1
ATOM 761 O O . VAL A 1 97 ? -11.348 -1.369 9.817 1.00 89.69 97 VAL A O 1
ATOM 764 N N . GLY A 1 98 ? -9.449 -0.671 8.818 1.00 85.19 98 GLY A N 1
ATOM 765 C CA . GLY A 1 98 ? -9.247 0.495 9.677 1.00 85.19 98 GLY A CA 1
ATOM 766 C C . GLY A 1 98 ? -10.410 1.481 9.586 1.00 85.19 98 GLY A C 1
ATOM 767 O O . GLY A 1 98 ? -10.954 1.884 10.614 1.00 85.19 98 GLY A O 1
ATOM 768 N N . TRP A 1 99 ? -10.854 1.788 8.365 1.00 89.88 99 TRP A N 1
ATOM 769 C CA . TRP A 1 99 ? -11.993 2.666 8.106 1.00 89.88 99 TRP A CA 1
ATOM 770 C C . TRP A 1 99 ? -13.302 2.112 8.675 1.00 89.88 99 TRP A C 1
ATOM 772 O O . TRP A 1 99 ? -13.968 2.790 9.456 1.00 89.88 99 TRP A O 1
ATOM 782 N N . VAL A 1 100 ? -13.655 0.867 8.334 1.00 87.50 100 VAL A N 1
ATOM 783 C CA . VAL A 1 100 ? -14.907 0.225 8.769 1.00 87.50 100 VAL A CA 1
ATOM 784 C C . VAL A 1 100 ? -14.983 0.168 10.288 1.00 87.50 100 VAL A C 1
ATOM 786 O O . VAL A 1 100 ? -16.014 0.515 10.864 1.00 87.50 100 VAL A O 1
ATOM 789 N N . ARG A 1 101 ? -13.901 -0.231 10.964 1.00 86.25 101 ARG A N 1
ATOM 790 C CA . ARG A 1 101 ? -13.929 -0.349 12.423 1.00 86.25 101 ARG A CA 1
ATOM 791 C C . ARG A 1 101 ? -13.916 1.012 13.117 1.00 86.25 101 ARG A C 1
ATOM 793 O O . ARG A 1 101 ? -14.607 1.169 14.121 1.00 86.25 101 ARG A O 1
ATOM 800 N N . LEU A 1 102 ? -13.191 2.000 12.590 1.00 83.25 102 LEU A N 1
ATOM 801 C CA . LEU A 1 102 ? -13.244 3.374 13.099 1.00 83.25 102 LEU A CA 1
ATOM 802 C C . LEU A 1 102 ? -14.663 3.945 12.982 1.00 83.25 102 LEU A C 1
ATOM 804 O O . LEU A 1 102 ? -15.193 4.496 13.947 1.00 83.25 102 LEU A O 1
ATOM 808 N N . TRP A 1 103 ? -15.295 3.753 11.824 1.00 86.12 103 TRP A N 1
ATOM 809 C CA . TRP A 1 103 ? -16.670 4.172 11.581 1.00 86.12 103 TRP A CA 1
ATOM 810 C C . TRP A 1 103 ? -17.640 3.473 12.541 1.00 86.12 103 TRP A C 1
ATOM 812 O O . TRP A 1 103 ? -18.465 4.114 13.188 1.00 86.12 103 TRP A O 1
ATOM 822 N N . TYR A 1 104 ? -17.480 2.165 12.722 1.00 82.38 104 TYR A N 1
ATOM 823 C CA . TYR A 1 104 ? -18.307 1.370 13.620 1.00 82.38 104 TYR A CA 1
ATOM 824 C C . TYR A 1 104 ? -18.199 1.808 15.088 1.00 82.38 104 TYR A C 1
ATOM 826 O O . TYR A 1 104 ? -19.223 2.000 15.736 1.00 82.38 104 TYR A O 1
ATOM 834 N N . VAL A 1 105 ? -16.981 1.995 15.614 1.00 78.25 105 VAL A N 1
ATOM 835 C CA . VAL A 1 105 ? -16.752 2.424 17.011 1.00 78.25 105 VAL A CA 1
ATOM 836 C C . VAL A 1 105 ? -17.343 3.809 17.268 1.00 78.25 105 VAL A C 1
ATOM 838 O O . VAL A 1 105 ? -17.799 4.096 18.371 1.00 78.25 105 VAL A O 1
ATOM 841 N N . ARG A 1 106 ? -17.344 4.676 16.252 1.00 74.06 106 ARG A N 1
ATOM 842 C CA . ARG A 1 106 ? -17.735 6.074 16.419 1.00 74.06 106 ARG A CA 1
ATOM 843 C C . ARG A 1 106 ? -19.221 6.337 16.190 1.00 74.06 106 ARG A C 1
ATOM 845 O O . ARG A 1 106 ? -19.770 7.222 16.847 1.00 74.06 106 ARG A O 1
ATOM 852 N N . PHE A 1 107 ? -19.844 5.622 15.254 1.00 74.62 107 PHE A N 1
ATOM 853 C CA . PHE A 1 107 ? -21.199 5.920 14.779 1.00 74.62 107 PHE A CA 1
ATOM 854 C C . PHE A 1 107 ? -22.262 4.902 15.208 1.00 74.62 107 PHE A C 1
ATOM 856 O O . PHE A 1 107 ? -23.448 5.204 15.065 1.00 74.62 107 PHE A O 1
ATOM 863 N N . ARG A 1 108 ? -21.900 3.748 15.798 1.00 72.94 108 ARG A N 1
ATOM 864 C CA . ARG A 1 108 ? -22.887 2.925 16.521 1.00 72.94 108 ARG A CA 1
ATOM 865 C C . ARG A 1 108 ? -23.246 3.604 17.841 1.00 72.94 108 ARG A C 1
ATOM 867 O O . ARG A 1 108 ? -22.556 3.443 18.842 1.00 72.94 108 ARG A O 1
ATOM 874 N N . LYS A 1 109 ? -24.334 4.374 17.835 1.00 65.62 109 LYS A N 1
ATOM 875 C CA . LYS A 1 109 ? -25.032 4.745 19.069 1.00 65.62 109 LYS A CA 1
ATOM 876 C C . LYS A 1 109 ? -25.669 3.475 19.655 1.00 65.62 109 LYS A C 1
ATOM 878 O O . LYS A 1 109 ? -26.235 2.709 18.875 1.00 65.62 109 LYS A O 1
ATOM 883 N N . PRO A 1 110 ? -25.567 3.226 20.971 1.00 65.06 110 PRO A N 1
ATOM 884 C CA . PRO A 1 110 ? -26.425 2.254 21.634 1.00 65.06 110 PRO A CA 1
ATOM 885 C C . PRO A 1 110 ? -27.879 2.653 21.386 1.00 65.06 110 PRO A C 1
ATOM 887 O O . PRO A 1 110 ? -28.200 3.838 21.483 1.00 65.06 110 PRO A O 1
ATOM 890 N N . ASP A 1 111 ? -28.728 1.692 21.034 1.00 68.25 111 ASP A N 1
ATOM 891 C CA . ASP A 1 111 ? -30.169 1.915 21.003 1.00 68.25 111 ASP A CA 1
ATOM 892 C C . ASP A 1 111 ? -30.588 2.407 22.396 1.00 68.25 111 ASP A C 1
ATOM 894 O O . ASP A 1 111 ? -30.297 1.746 23.398 1.00 68.25 111 ASP A O 1
ATOM 898 N N . ASP A 1 112 ? -31.190 3.598 22.472 1.00 65.44 112 ASP A N 1
ATOM 899 C CA . ASP A 1 112 ? -31.725 4.119 23.727 1.00 65.44 112 ASP A CA 1
ATOM 900 C C . ASP A 1 112 ? -32.690 3.064 24.298 1.00 65.44 112 ASP A C 1
ATOM 902 O O . ASP A 1 112 ? -33.594 2.617 23.578 1.00 65.44 112 ASP A O 1
ATOM 906 N N . PRO A 1 113 ? -32.510 2.608 25.553 1.00 72.50 113 PRO A N 1
ATOM 907 C CA . PRO A 1 113 ? -33.432 1.651 26.139 1.00 72.50 113 PRO A CA 1
ATOM 908 C C . PRO A 1 113 ? -34.840 2.266 26.147 1.00 72.50 113 PRO A C 1
ATOM 910 O O . PRO A 1 113 ? -34.981 3.458 26.445 1.00 72.50 113 PRO A O 1
ATOM 913 N N . PRO A 1 114 ? -35.884 1.487 25.800 1.00 76.25 114 PRO A N 1
ATOM 914 C CA . PRO A 1 114 ? -37.244 2.002 25.753 1.00 76.25 114 PRO A CA 1
ATOM 915 C C . PRO A 1 114 ? -37.606 2.619 27.112 1.00 76.25 114 PRO A C 1
ATOM 917 O O . PRO A 1 114 ? -37.215 2.064 28.143 1.00 76.25 114 PRO A O 1
ATOM 920 N N . PRO A 1 115 ? -38.323 3.759 27.133 1.00 75.19 115 PRO A N 1
ATOM 921 C CA . PRO A 1 115 ? -38.666 4.442 28.373 1.00 75.19 115 PRO A CA 1
ATOM 922 C C . PRO A 1 115 ? -39.395 3.470 29.301 1.00 75.19 115 PRO A C 1
ATOM 924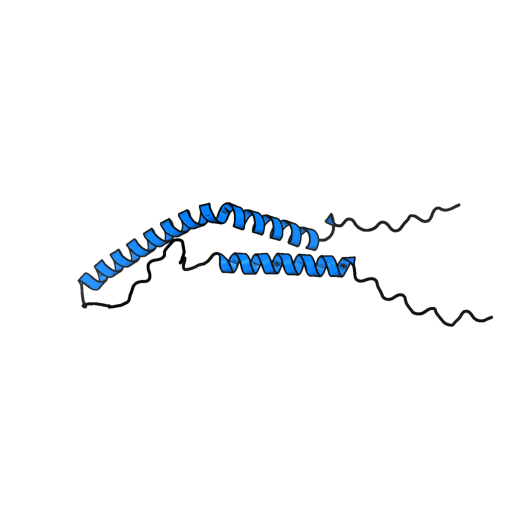 O O . PRO A 1 115 ? -40.432 2.912 28.940 1.00 75.19 115 PRO A O 1
ATOM 927 N N . SER A 1 116 ? -38.814 3.240 30.479 1.00 72.25 116 SER A N 1
ATOM 928 C CA . SER A 1 116 ? -39.360 2.369 31.514 1.00 72.25 116 SER A CA 1
ATOM 929 C C . SER A 1 116 ? -40.788 2.808 31.831 1.00 72.25 116 SER A C 1
ATOM 931 O O . SER A 1 116 ? -41.006 3.941 32.259 1.00 72.25 116 SER A O 1
ATOM 933 N N . ALA A 1 117 ? -41.756 1.913 31.639 1.00 69.00 117 ALA A N 1
ATOM 934 C CA . ALA A 1 117 ? -43.185 2.153 31.856 1.00 69.00 117 ALA A CA 1
ATOM 935 C C . ALA A 1 117 ? -43.582 2.322 33.344 1.00 69.00 117 ALA A C 1
ATOM 937 O O . ALA A 1 117 ? -44.759 2.245 33.678 1.00 69.00 117 ALA A O 1
ATOM 938 N N . ASP A 1 118 ? -42.621 2.592 34.231 1.00 63.09 118 ASP A N 1
ATOM 939 C CA . ASP A 1 118 ? -42.810 2.629 35.686 1.00 63.09 118 ASP A CA 1
ATOM 940 C C . ASP A 1 118 ? -43.038 4.050 36.237 1.00 63.09 118 ASP A C 1
ATOM 942 O O . ASP A 1 118 ? -43.006 4.272 37.445 1.00 63.09 118 ASP A O 1
ATOM 946 N N . GLN A 1 119 ? -43.295 5.033 35.368 1.00 59.91 119 GLN A N 1
ATOM 947 C CA . GLN A 1 119 ? -43.812 6.346 35.768 1.00 59.91 119 GLN A CA 1
ATOM 948 C C . GLN A 1 119 ? -45.287 6.477 35.379 1.00 59.91 119 GLN A C 1
ATOM 950 O O . GLN A 1 119 ? -45.638 7.210 34.455 1.00 59.91 119 GLN A O 1
ATOM 955 N N . GLN A 1 120 ? -46.169 5.795 36.106 1.00 57.09 120 GLN A N 1
ATOM 956 C CA . GLN A 1 120 ? -47.551 6.253 36.251 1.00 57.09 120 GLN A CA 1
ATOM 957 C C . GLN A 1 120 ? -47.918 6.323 37.743 1.00 57.09 120 GLN A C 1
ATOM 959 O O . GLN A 1 120 ? -47.477 5.458 38.498 1.00 57.09 120 GLN A O 1
ATOM 964 N N . PRO A 1 121 ? -48.634 7.388 38.156 1.00 65.44 121 PRO A N 1
ATOM 965 C CA . PRO A 1 121 ? -48.851 7.776 39.552 1.00 65.44 121 PRO A CA 1
ATOM 966 C C . PRO A 1 121 ? -49.785 6.846 40.331 1.00 65.44 121 PRO A C 1
ATOM 968 O O . PRO A 1 121 ? -50.651 6.199 39.698 1.00 65.44 121 PRO A O 1
#

Sequence (121 aa):
MSATPAPQQEPITDSPWFWLYLFATTALILLVVFRSKLDIRQAEIERQHQARELASQTLEVGQDAAPSDSPLTVSTPENTLIGWSYIYVVLGLLVSVGWVRLWYVRFRKPDDPPPSADQQP

Secondary structure (DSSP, 8-state):
---PPP--PPPGGG-HHHHHHHHHHHHHHHHHHHHHHHHHHHHHHHHHHHHHHHHHHHHHHTTS------------TT--SS-THHHHHHHHHHHHHHHHHHHHHHH-PPPPPPPPTT---

pLDDT: mean 72.23, std 13.79, range [43.31, 92.5]